Protein AF-A0A7J2NHB6-F1 (afdb_monomer_lite)

Structure (mmCIF, N/CA/C/O backbone):
data_AF-A0A7J2NHB6-F1
#
_entry.id   AF-A0A7J2NHB6-F1
#
loop_
_atom_site.group_PDB
_atom_site.id
_atom_site.type_symbol
_atom_site.label_atom_id
_atom_site.label_alt_id
_atom_site.label_comp_id
_atom_site.label_asym_id
_atom_site.label_entity_id
_atom_site.label_seq_id
_atom_site.pdbx_PDB_ins_code
_atom_site.Cartn_x
_atom_site.Cartn_y
_atom_site.Cartn_z
_atom_site.occupancy
_atom_site.B_iso_or_equiv
_atom_site.auth_seq_id
_atom_site.auth_comp_id
_atom_site.auth_asym_id
_atom_site.auth_atom_id
_atom_site.pdbx_PDB_model_num
ATOM 1 N N . MET A 1 1 ? -1.915 7.306 1.893 1.00 83.56 1 MET A N 1
ATOM 2 C CA . MET A 1 1 ? -1.917 6.826 3.290 1.00 83.56 1 MET A CA 1
ATOM 3 C C . MET A 1 1 ? -2.741 7.761 4.164 1.00 83.56 1 MET A C 1
ATOM 5 O O . MET A 1 1 ? -2.554 8.978 4.090 1.00 83.56 1 MET A O 1
ATOM 9 N N . LYS A 1 2 ? -3.642 7.201 4.973 1.00 82.19 2 LYS A N 1
ATOM 10 C CA . LYS A 1 2 ? -4.396 7.913 6.011 1.00 82.19 2 LYS A CA 1
ATOM 11 C C . LYS A 1 2 ? -4.097 7.275 7.367 1.00 82.19 2 LYS A C 1
ATOM 13 O O . LYS A 1 2 ? -3.758 6.099 7.404 1.00 82.19 2 LYS A O 1
ATOM 18 N N . ASN A 1 3 ? -4.184 8.053 8.440 1.00 83.31 3 ASN A N 1
ATOM 19 C CA . ASN A 1 3 ? -4.234 7.501 9.795 1.00 83.31 3 ASN A CA 1
ATOM 20 C C . ASN A 1 3 ? -5.673 7.062 10.142 1.00 83.31 3 ASN A C 1
ATOM 22 O O . ASN A 1 3 ? -6.602 7.326 9.374 1.00 83.31 3 ASN A O 1
ATOM 26 N N . ASP A 1 4 ? -5.872 6.477 11.323 1.00 79.44 4 ASP A N 1
ATOM 27 C CA . ASP A 1 4 ? -7.180 5.997 11.805 1.00 79.44 4 ASP A CA 1
ATOM 28 C C . ASP A 1 4 ? -8.252 7.095 11.902 1.00 79.44 4 ASP A C 1
ATOM 30 O O . ASP A 1 4 ? -9.444 6.822 11.837 1.00 79.44 4 ASP A O 1
ATOM 34 N N . SER A 1 5 ? -7.847 8.366 11.999 1.00 77.38 5 SER A N 1
ATOM 35 C CA . SER A 1 5 ? -8.767 9.510 11.992 1.00 77.38 5 SER A CA 1
ATOM 36 C C . SER A 1 5 ? -9.169 9.960 10.579 1.00 77.38 5 SER A C 1
ATOM 38 O O . SER A 1 5 ? -9.709 11.054 10.418 1.00 77.38 5 SER A O 1
ATOM 40 N N . GLY A 1 6 ? -8.808 9.208 9.535 1.00 73.19 6 GLY A N 1
ATOM 41 C CA . GLY A 1 6 ? -9.081 9.552 8.136 1.00 73.19 6 GLY A CA 1
ATOM 42 C C . GLY A 1 6 ? -8.262 10.717 7.576 1.00 73.19 6 GLY A C 1
ATOM 43 O O . GLY A 1 6 ? -8.505 11.153 6.444 1.00 73.19 6 GLY A O 1
ATOM 44 N N . LYS A 1 7 ? -7.266 11.221 8.314 1.00 76.56 7 LYS A N 1
ATOM 45 C CA . LYS A 1 7 ? -6.414 12.325 7.860 1.00 76.56 7 LYS A CA 1
ATOM 46 C C . LYS A 1 7 ? -5.347 11.789 6.913 1.00 76.56 7 LYS A C 1
ATOM 48 O O . LYS A 1 7 ? -4.615 10.865 7.254 1.00 76.56 7 LYS A O 1
ATOM 53 N N . VAL A 1 8 ? -5.221 12.398 5.732 1.00 82.31 8 VAL A N 1
ATOM 54 C CA . VAL A 1 8 ? -4.138 12.080 4.788 1.00 82.31 8 VAL A CA 1
ATOM 55 C C . VAL A 1 8 ? -2.800 12.461 5.415 1.00 82.31 8 VAL A C 1
ATOM 57 O O . VAL A 1 8 ? -2.585 13.620 5.768 1.00 82.31 8 VAL A O 1
ATOM 60 N N . ILE A 1 9 ? -1.907 11.481 5.540 1.00 86.88 9 ILE A N 1
ATOM 61 C CA . ILE A 1 9 ? -0.571 11.664 6.125 1.00 86.88 9 ILE A CA 1
ATOM 62 C C . ILE A 1 9 ? 0.549 11.542 5.092 1.00 86.88 9 ILE A C 1
ATOM 64 O O . ILE A 1 9 ? 1.609 12.125 5.282 1.00 86.88 9 ILE A O 1
ATOM 68 N N . SER A 1 10 ? 0.320 10.836 3.982 1.00 82.81 10 SER A N 1
ATOM 69 C CA . SER A 1 10 ? 1.285 10.769 2.881 1.00 82.81 10 SER A CA 1
ATOM 70 C C . SER A 1 10 ? 0.631 10.368 1.559 1.00 82.81 10 SER A C 1
ATOM 72 O O . SER A 1 10 ? -0.341 9.601 1.535 1.00 82.81 10 SER A O 1
ATOM 74 N N . ASN A 1 11 ? 1.193 10.877 0.465 1.00 82.00 11 ASN A N 1
ATOM 75 C CA . ASN A 1 11 ? 0.946 10.448 -0.907 1.00 82.00 11 ASN A CA 1
ATOM 76 C C . ASN A 1 11 ? 2.306 10.384 -1.617 1.00 82.00 11 ASN A C 1
ATOM 78 O O . ASN A 1 11 ? 2.995 11.399 -1.718 1.00 82.00 11 ASN A O 1
ATOM 82 N N . SER A 1 12 ? 2.693 9.194 -2.061 1.00 81.62 12 SER A N 1
ATOM 83 C CA . SER A 1 12 ? 3.967 8.929 -2.723 1.00 81.62 12 SER A CA 1
ATOM 84 C C . SER A 1 12 ? 3.751 8.046 -3.950 1.00 81.62 12 SER A C 1
ATOM 86 O O . SER A 1 12 ? 2.737 7.360 -4.080 1.00 81.62 12 SER A O 1
ATOM 88 N N . ARG A 1 13 ? 4.719 8.082 -4.869 1.00 82.81 13 ARG A N 1
ATOM 89 C CA . ARG A 1 13 ? 4.788 7.199 -6.036 1.00 82.81 13 ARG A CA 1
ATOM 90 C C . ARG A 1 13 ? 6.084 6.406 -5.964 1.00 82.81 13 ARG A C 1
ATOM 92 O O . ARG A 1 13 ? 7.124 6.971 -5.636 1.00 82.81 13 ARG A O 1
ATOM 99 N N . PHE A 1 14 ? 6.019 5.130 -6.314 1.00 82.69 14 PHE A N 1
ATOM 100 C CA . PHE A 1 14 ? 7.176 4.250 -6.418 1.00 82.69 14 PHE A CA 1
ATOM 101 C C . PHE A 1 14 ? 7.061 3.385 -7.685 1.00 82.69 14 PHE A C 1
ATOM 103 O O . PHE A 1 14 ? 5.957 3.228 -8.214 1.00 82.69 14 PHE A O 1
ATOM 110 N N . PRO A 1 15 ? 8.180 2.867 -8.225 1.00 85.38 15 PRO A N 1
ATOM 111 C CA . PRO A 1 15 ? 8.152 1.986 -9.389 1.00 85.38 15 PRO A CA 1
ATOM 112 C C . PRO A 1 15 ? 7.320 0.724 -9.140 1.00 85.38 15 PRO A C 1
ATOM 114 O O . PRO A 1 15 ? 7.400 0.131 -8.070 1.00 85.38 15 PRO A O 1
ATOM 117 N N . SER A 1 16 ? 6.590 0.250 -10.149 1.00 81.06 16 SER A N 1
ATOM 118 C CA . SER A 1 16 ? 5.822 -1.005 -10.084 1.00 81.06 16 SER A CA 1
ATOM 119 C C . SER A 1 16 ? 6.721 -2.245 -10.226 1.00 81.06 16 SER A C 1
ATOM 121 O O . SER A 1 16 ? 6.528 -3.065 -11.120 1.00 81.06 16 SER A O 1
ATOM 123 N N . THR A 1 17 ? 7.749 -2.365 -9.383 1.00 87.88 17 THR A N 1
ATOM 124 C CA . THR A 1 17 ? 8.667 -3.514 -9.334 1.00 87.88 17 THR A CA 1
ATOM 125 C C . THR A 1 17 ? 8.545 -4.244 -7.998 1.00 87.88 17 THR A C 1
ATOM 127 O O . THR A 1 17 ? 8.145 -3.655 -6.994 1.00 87.88 17 THR A O 1
ATOM 130 N N . ARG A 1 18 ? 8.921 -5.531 -7.964 1.00 85.69 18 ARG A N 1
ATOM 131 C CA . ARG A 1 18 ? 8.877 -6.347 -6.735 1.00 85.69 18 ARG A CA 1
ATOM 132 C C . ARG A 1 18 ? 9.726 -5.754 -5.614 1.00 85.69 18 ARG A C 1
ATOM 134 O O . ARG A 1 18 ? 9.282 -5.701 -4.479 1.00 85.69 18 ARG A O 1
ATOM 141 N N . ASP A 1 19 ? 10.924 -5.288 -5.953 1.00 90.75 19 ASP A N 1
ATOM 142 C CA . ASP A 1 19 ? 11.869 -4.712 -4.995 1.00 90.75 19 ASP A CA 1
ATOM 143 C C . ASP A 1 19 ? 11.324 -3.426 -4.365 1.00 90.75 19 ASP A C 1
ATOM 145 O O . ASP A 1 19 ? 11.342 -3.268 -3.147 1.00 90.75 19 ASP A O 1
ATOM 149 N N . ALA A 1 20 ? 10.757 -2.539 -5.189 1.00 90.88 20 ALA A N 1
ATOM 150 C CA . ALA A 1 20 ? 10.160 -1.299 -4.710 1.00 90.88 20 ALA A CA 1
ATOM 151 C C . ALA A 1 20 ? 8.908 -1.559 -3.859 1.00 90.88 20 ALA A C 1
ATOM 153 O O . ALA A 1 20 ? 8.731 -0.904 -2.833 1.00 90.88 20 ALA A O 1
ATOM 154 N N . LEU A 1 21 ? 8.073 -2.533 -4.245 1.00 90.56 21 LEU A N 1
ATOM 155 C CA . LEU A 1 21 ? 6.921 -2.951 -3.448 1.00 90.56 21 LEU A CA 1
ATOM 156 C C . LEU A 1 21 ? 7.361 -3.522 -2.095 1.00 90.56 21 LEU A C 1
ATOM 158 O O . LEU A 1 21 ? 6.866 -3.080 -1.067 1.00 90.56 21 LEU A O 1
ATOM 162 N N . ASN A 1 22 ? 8.314 -4.454 -2.079 1.00 90.81 22 ASN A N 1
ATOM 163 C CA . ASN A 1 22 ? 8.818 -5.052 -0.841 1.00 90.81 22 ASN A CA 1
ATOM 164 C C . ASN A 1 22 ? 9.449 -4.000 0.077 1.00 90.81 22 ASN A C 1
ATOM 166 O O . ASN A 1 22 ? 9.189 -3.998 1.279 1.00 90.81 22 ASN A O 1
ATOM 170 N N . GLY A 1 23 ? 10.244 -3.086 -0.491 1.00 92.44 23 GLY A N 1
ATOM 171 C CA . GLY A 1 23 ? 10.827 -1.966 0.241 1.00 92.44 23 GLY A CA 1
ATOM 172 C C . GLY A 1 23 ? 9.751 -1.098 0.890 1.00 92.44 23 GLY A C 1
ATOM 173 O O . GLY A 1 23 ? 9.805 -0.876 2.095 1.00 92.44 23 GLY A O 1
ATOM 174 N N . PHE A 1 24 ? 8.730 -0.704 0.127 1.00 91.31 24 PHE A N 1
ATOM 175 C CA . PHE A 1 24 ? 7.601 0.072 0.641 1.00 91.31 24 PHE A CA 1
ATOM 176 C C . PHE A 1 24 ? 6.831 -0.672 1.742 1.00 91.31 24 PHE A C 1
ATOM 178 O O . PHE A 1 24 ? 6.568 -0.116 2.803 1.00 91.31 24 PHE A O 1
ATOM 185 N N . LEU A 1 25 ? 6.499 -1.947 1.530 1.00 91.50 25 LEU A N 1
ATOM 186 C CA . LEU A 1 25 ? 5.750 -2.746 2.503 1.00 91.50 25 LEU A CA 1
ATOM 187 C C . LEU A 1 25 ? 6.537 -2.982 3.799 1.00 91.50 25 LEU A C 1
ATOM 189 O O . LEU A 1 25 ? 5.938 -3.059 4.869 1.00 91.50 25 LEU A O 1
ATOM 193 N N . SER A 1 26 ? 7.870 -3.039 3.725 1.00 91.38 26 SER A N 1
ATOM 194 C CA . SER A 1 26 ? 8.734 -3.208 4.900 1.00 91.38 26 SER A CA 1
ATOM 195 C C . SER A 1 26 ? 8.723 -2.016 5.866 1.00 91.38 26 SER A C 1
ATOM 197 O O . SER A 1 26 ? 9.135 -2.157 7.018 1.00 91.38 26 SER A O 1
ATOM 199 N N . GLU A 1 27 ? 8.227 -0.852 5.431 1.00 91.31 27 GLU A N 1
ATOM 200 C CA . GLU A 1 27 ? 8.084 0.335 6.283 1.00 91.31 27 GLU A CA 1
ATOM 201 C C . GLU A 1 27 ? 6.916 0.206 7.279 1.00 91.31 27 GLU A C 1
ATOM 203 O O . GLU A 1 27 ? 6.807 0.999 8.220 1.00 91.31 27 GLU A O 1
ATOM 208 N N . PHE A 1 28 ? 6.053 -0.799 7.105 1.00 89.44 28 PHE A N 1
ATOM 209 C CA . PHE A 1 28 ? 4.846 -0.998 7.898 1.00 89.44 28 PHE A CA 1
ATOM 210 C C . PHE A 1 28 ? 4.957 -2.233 8.794 1.00 89.44 28 PHE A C 1
ATOM 212 O O . PHE A 1 28 ? 5.525 -3.256 8.423 1.00 89.44 28 PHE A O 1
ATOM 219 N N . LYS A 1 29 ? 4.387 -2.136 9.999 1.00 85.81 29 LYS A N 1
ATOM 220 C CA . LYS A 1 29 ? 4.213 -3.280 10.913 1.00 85.81 29 LYS A CA 1
ATOM 221 C C . LYS A 1 29 ? 2.774 -3.769 10.967 1.00 85.81 29 LYS A C 1
ATOM 223 O O . LYS A 1 29 ? 2.547 -4.965 11.044 1.00 85.81 29 LYS A O 1
ATOM 228 N N . ASP A 1 30 ? 1.834 -2.832 10.947 1.00 87.25 30 ASP A N 1
ATOM 229 C CA . ASP A 1 30 ? 0.401 -3.085 10.945 1.00 87.25 30 ASP A CA 1
ATOM 230 C C . ASP A 1 30 ? -0.246 -2.029 10.044 1.00 87.25 30 ASP A C 1
ATOM 232 O O . ASP A 1 30 ? -0.096 -0.825 10.281 1.00 87.25 30 ASP A O 1
ATOM 236 N N . ALA A 1 31 ? -0.832 -2.477 8.937 1.00 88.50 31 ALA A N 1
ATOM 237 C CA . ALA A 1 31 ? -1.429 -1.624 7.921 1.00 88.50 31 ALA A CA 1
ATOM 238 C C . ALA A 1 31 ? -2.452 -2.412 7.100 1.00 88.50 31 ALA A C 1
ATOM 240 O O . ALA A 1 31 ? -2.260 -3.593 6.807 1.00 88.50 31 ALA A O 1
ATOM 241 N N . LYS A 1 32 ? -3.508 -1.715 6.675 1.00 88.31 32 LYS A N 1
ATOM 242 C CA . LYS A 1 32 ? -4.480 -2.210 5.701 1.00 88.31 32 LYS A CA 1
ATOM 243 C C . LYS A 1 32 ? -4.302 -1.477 4.379 1.00 88.31 32 LYS A C 1
ATOM 245 O O . LYS A 1 32 ? -4.182 -0.247 4.353 1.00 88.31 32 LYS A O 1
ATOM 250 N N . PHE A 1 33 ? -4.317 -2.222 3.283 1.00 88.75 33 PHE A N 1
ATOM 251 C CA . PHE A 1 33 ? -4.113 -1.689 1.941 1.00 88.75 33 PHE A CA 1
ATOM 252 C C . PHE A 1 33 ? -5.397 -1.753 1.120 1.00 88.75 33 PHE A C 1
ATOM 254 O O . PHE A 1 33 ? -6.212 -2.659 1.260 1.00 88.75 33 PHE A O 1
ATOM 261 N N . VAL A 1 34 ? -5.562 -0.788 0.218 1.00 87.19 34 VAL A N 1
ATOM 262 C CA . VAL A 1 34 ? -6.601 -0.828 -0.813 1.00 87.19 34 VAL A CA 1
ATOM 263 C C . VAL A 1 34 ? -5.939 -0.626 -2.160 1.00 87.19 34 VAL A C 1
ATOM 265 O O . VAL A 1 34 ? -5.181 0.332 -2.327 1.00 87.19 34 VAL A O 1
ATOM 268 N N . LEU A 1 35 ? -6.246 -1.502 -3.112 1.00 86.12 35 LEU A N 1
ATOM 269 C CA . LEU A 1 35 ? -5.841 -1.359 -4.505 1.00 86.12 35 LEU A CA 1
ATOM 270 C C . LEU A 1 35 ? -7.047 -1.104 -5.392 1.00 86.12 35 LEU A C 1
ATOM 272 O O . LEU A 1 35 ? -8.053 -1.798 -5.291 1.00 86.12 35 LEU A O 1
ATOM 276 N N . GLU A 1 36 ? -6.924 -0.159 -6.317 1.00 82.25 36 GLU A N 1
ATOM 277 C CA . GLU A 1 36 ? -7.836 -0.114 -7.454 1.00 82.25 36 GLU A CA 1
ATOM 278 C C . GLU A 1 36 ? -7.533 -1.310 -8.371 1.00 82.25 36 GLU A C 1
ATOM 280 O O . GLU A 1 36 ? -6.370 -1.575 -8.684 1.00 82.25 36 GLU A O 1
ATOM 285 N N . SER A 1 37 ? -8.560 -2.041 -8.814 1.00 79.81 37 SER A N 1
ATOM 286 C CA . SER A 1 37 ? -8.392 -3.183 -9.723 1.00 79.81 37 SER A CA 1
ATOM 287 C C . SER A 1 37 ? -8.171 -2.726 -11.179 1.00 79.81 37 SER A C 1
ATOM 289 O O . SER A 1 37 ? -8.918 -3.094 -12.091 1.00 79.81 37 SER A O 1
ATOM 291 N N . THR A 1 38 ? -7.173 -1.865 -11.396 1.00 74.88 38 THR A N 1
ATOM 292 C CA . THR A 1 38 ? -6.748 -1.345 -12.703 1.00 74.88 38 THR A CA 1
ATOM 293 C C . THR A 1 38 ? -5.272 -1.672 -12.946 1.00 74.88 38 THR A C 1
ATOM 295 O O . THR A 1 38 ? -4.441 -1.638 -12.043 1.00 74.88 38 THR A O 1
ATOM 298 N N . GLY A 1 39 ? -4.916 -2.027 -14.185 1.00 76.62 39 GLY A N 1
ATOM 299 C CA . GLY A 1 39 ? -3.530 -2.355 -14.537 1.00 76.62 39 GLY A CA 1
ATOM 300 C C . GLY A 1 39 ? -3.036 -3.673 -13.922 1.00 76.62 39 GLY A C 1
ATOM 301 O O . GLY A 1 39 ? -3.715 -4.690 -14.016 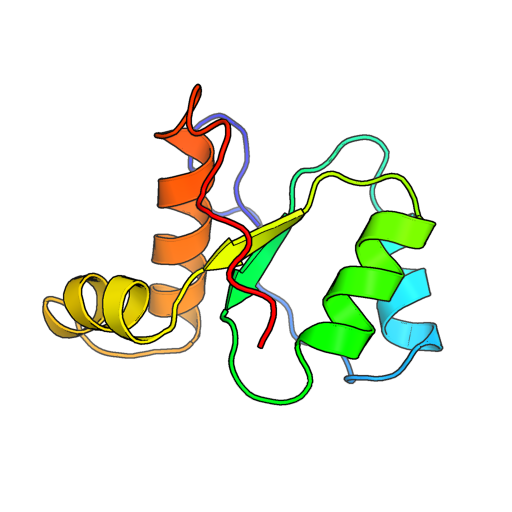1.00 76.62 39 GLY A O 1
ATOM 302 N N . ILE A 1 40 ? -1.838 -3.656 -13.327 1.00 77.62 40 ILE A N 1
ATOM 303 C CA . ILE A 1 40 ? -1.105 -4.840 -12.826 1.00 77.62 40 ILE A CA 1
ATOM 304 C C . ILE A 1 40 ? -1.465 -5.130 -11.354 1.00 77.62 40 ILE A C 1
ATOM 306 O O . ILE A 1 40 ? -0.592 -5.309 -10.505 1.00 77.62 40 ILE A O 1
ATOM 310 N N . TRP A 1 41 ? -2.756 -5.102 -11.022 1.00 85.12 41 TRP A N 1
ATOM 311 C CA . TRP A 1 41 ? -3.207 -5.189 -9.631 1.00 85.12 41 TRP A CA 1
ATOM 312 C C . TRP A 1 41 ? -2.915 -6.556 -8.995 1.00 85.12 41 TRP A C 1
ATOM 314 O O . TRP A 1 41 ? -2.571 -6.590 -7.819 1.00 85.12 41 TRP A O 1
ATOM 324 N N . GLU A 1 42 ? -2.987 -7.653 -9.761 1.00 85.38 42 GLU A N 1
ATOM 325 C CA . GLU A 1 42 ? -2.794 -9.031 -9.268 1.00 85.38 42 GLU A CA 1
ATOM 326 C C . GLU A 1 42 ? -1.427 -9.200 -8.602 1.00 85.38 42 GLU A C 1
ATOM 328 O O . GLU A 1 42 ? -1.333 -9.566 -7.436 1.00 85.38 42 GLU A O 1
ATOM 333 N N . PHE A 1 43 ? -0.366 -8.798 -9.305 1.00 86.94 43 PHE A N 1
ATOM 334 C CA . PHE A 1 43 ? 1.007 -8.881 -8.809 1.00 86.94 43 PHE A CA 1
ATOM 335 C C . PHE A 1 43 ? 1.221 -8.090 -7.509 1.00 86.94 43 PHE A C 1
ATOM 337 O O . PHE A 1 43 ? 1.961 -8.520 -6.621 1.00 86.94 43 PHE A O 1
ATOM 344 N N . ILE A 1 44 ? 0.598 -6.913 -7.401 1.00 89.12 44 ILE A N 1
ATOM 345 C CA . ILE A 1 44 ? 0.715 -6.073 -6.207 1.00 89.12 44 ILE A CA 1
ATOM 346 C C . ILE A 1 44 ? -0.093 -6.679 -5.057 1.00 89.12 44 ILE A C 1
ATOM 348 O O . ILE A 1 44 ? 0.406 -6.736 -3.936 1.00 89.12 44 ILE A O 1
ATOM 352 N N . TYR A 1 45 ? -1.304 -7.160 -5.337 1.00 89.56 45 TYR A N 1
ATOM 353 C CA . TYR A 1 45 ? -2.177 -7.815 -4.368 1.00 89.56 45 TYR A CA 1
ATOM 354 C C . TYR A 1 45 ? -1.493 -9.038 -3.744 1.00 89.56 45 TYR A C 1
ATOM 356 O O . TYR A 1 45 ? -1.343 -9.098 -2.524 1.00 89.56 45 TYR A O 1
ATOM 364 N N . GLU A 1 46 ? -0.964 -9.942 -4.573 1.00 89.69 46 GLU A N 1
ATOM 365 C CA . GLU A 1 46 ? -0.227 -11.121 -4.107 1.00 89.69 46 GLU A CA 1
ATOM 366 C C . GLU A 1 46 ? 1.012 -10.741 -3.284 1.00 89.69 46 GLU A C 1
ATOM 368 O O . GLU A 1 46 ? 1.326 -11.396 -2.292 1.00 89.69 46 GLU A O 1
ATOM 373 N N . GLY A 1 47 ? 1.728 -9.682 -3.675 1.00 90.69 47 GLY A N 1
ATOM 374 C CA . GLY A 1 47 ? 2.882 -9.189 -2.921 1.00 90.69 47 GLY A CA 1
ATOM 375 C C . GLY A 1 47 ? 2.512 -8.690 -1.521 1.00 90.69 47 GLY A C 1
ATOM 376 O O . GLY A 1 47 ? 3.250 -8.938 -0.568 1.00 90.69 47 GLY A O 1
ATOM 377 N N . ILE A 1 48 ? 1.360 -8.029 -1.388 1.00 91.56 48 ILE A N 1
ATOM 378 C CA . ILE A 1 48 ? 0.854 -7.531 -0.104 1.00 91.56 48 ILE A CA 1
ATOM 379 C C . ILE A 1 48 ? 0.385 -8.691 0.786 1.00 91.56 48 ILE A C 1
ATOM 381 O O . ILE A 1 48 ? 0.767 -8.746 1.957 1.00 91.56 48 ILE A O 1
ATOM 385 N N . GLU A 1 49 ? -0.359 -9.655 0.235 1.00 91.31 49 GLU A N 1
ATOM 386 C CA . GLU A 1 49 ? -0.790 -10.847 0.982 1.00 91.31 49 GLU A CA 1
ATOM 387 C C . GLU A 1 49 ? 0.395 -11.716 1.425 1.00 91.31 49 GLU A C 1
ATOM 389 O O . GLU A 1 49 ? 0.422 -12.188 2.561 1.00 91.31 49 GLU A O 1
ATOM 394 N N . GLN A 1 50 ? 1.416 -11.894 0.575 1.00 90.38 50 GLN A N 1
ATOM 395 C CA . GLN A 1 50 ? 2.633 -12.649 0.919 1.00 90.38 50 GLN A CA 1
ATOM 396 C C . GLN A 1 50 ? 3.407 -12.029 2.092 1.00 90.38 50 GLN A C 1
ATOM 398 O O . GLN A 1 50 ? 4.087 -12.746 2.826 1.00 90.38 50 GLN A O 1
ATOM 403 N N . MET A 1 51 ? 3.299 -10.713 2.277 1.00 89.56 51 MET A N 1
ATOM 404 C CA . MET A 1 51 ? 3.863 -9.980 3.414 1.00 89.56 51 MET A CA 1
ATOM 405 C C . MET A 1 51 ? 2.993 -10.072 4.683 1.00 89.56 51 MET A C 1
ATOM 407 O O . MET A 1 51 ? 3.414 -9.603 5.739 1.00 89.56 51 MET A O 1
ATOM 411 N N . GLY A 1 52 ? 1.808 -10.687 4.599 1.00 90.56 52 GLY A N 1
ATOM 412 C CA . GLY A 1 52 ? 0.890 -10.889 5.723 1.00 90.56 52 GLY A CA 1
ATOM 413 C C . GLY A 1 52 ? -0.024 -9.701 6.023 1.00 90.56 52 GLY A C 1
ATOM 414 O O . GLY A 1 52 ? -0.616 -9.658 7.100 1.00 90.56 52 GLY A O 1
ATOM 415 N N . PHE A 1 53 ? -0.141 -8.738 5.107 1.00 92.50 53 PHE A N 1
ATOM 416 C CA . PHE A 1 53 ? -1.021 -7.586 5.285 1.00 92.50 53 PHE A CA 1
ATOM 417 C C . PHE A 1 53 ? -2.433 -7.850 4.760 1.00 92.50 53 PHE A C 1
ATOM 419 O O . PHE A 1 53 ? -2.634 -8.583 3.793 1.00 92.50 53 PHE A O 1
ATOM 426 N N . GLU A 1 54 ? -3.413 -7.178 5.362 1.00 88.69 54 GLU A N 1
ATOM 427 C CA . GLU A 1 54 ? -4.777 -7.133 4.843 1.00 88.69 54 GLU A CA 1
ATOM 428 C C . GLU A 1 54 ? -4.836 -6.203 3.625 1.00 88.69 54 GLU A C 1
ATOM 430 O O . GLU A 1 54 ? -4.386 -5.052 3.677 1.00 88.69 54 GLU A O 1
ATOM 435 N N . VAL A 1 55 ? -5.411 -6.688 2.526 1.00 90.88 55 VAL A N 1
ATOM 436 C CA . VAL A 1 55 ? -5.571 -5.921 1.291 1.00 90.88 55 VAL A CA 1
ATOM 437 C C . VAL A 1 55 ? -6.963 -6.108 0.705 1.00 90.88 55 VAL A C 1
ATOM 439 O O . VAL A 1 55 ? -7.489 -7.213 0.640 1.00 90.88 55 VAL A O 1
ATOM 442 N N . VAL A 1 56 ? -7.565 -5.005 0.262 1.00 88.25 56 VAL A N 1
ATOM 443 C CA . VAL A 1 56 ? -8.887 -4.982 -0.371 1.00 88.25 56 VAL A CA 1
ATOM 444 C C . VAL A 1 56 ? -8.765 -4.473 -1.803 1.00 88.25 56 VAL A C 1
ATOM 446 O O . VAL A 1 56 ? -8.141 -3.443 -2.062 1.00 88.25 56 VAL A O 1
ATOM 449 N N . LEU A 1 57 ? -9.406 -5.164 -2.744 1.00 84.38 57 LEU A N 1
ATOM 450 C CA . LEU A 1 57 ? -9.534 -4.707 -4.127 1.00 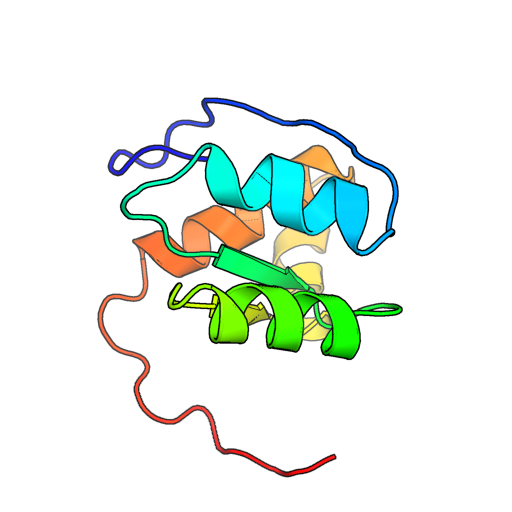84.38 57 LEU A CA 1
ATOM 451 C C . LEU A 1 57 ? -10.802 -3.879 -4.312 1.00 84.38 57 LEU A C 1
ATOM 453 O O . LEU A 1 57 ? -11.925 -4.357 -4.149 1.00 84.38 57 LEU A O 1
ATOM 457 N N . ALA A 1 58 ? -10.618 -2.624 -4.693 1.00 80.06 58 ALA A N 1
ATOM 458 C CA . ALA A 1 58 ? -11.687 -1.713 -5.037 1.00 80.06 58 ALA A CA 1
ATOM 459 C C . ALA A 1 58 ? -11.969 -1.769 -6.543 1.00 80.06 58 ALA A C 1
ATOM 461 O O . ALA A 1 58 ? -11.095 -1.537 -7.379 1.00 80.06 58 ALA A O 1
ATOM 462 N N . HIS A 1 59 ? -13.227 -2.045 -6.891 1.00 74.69 59 HIS A N 1
ATOM 463 C CA . HIS A 1 59 ? -13.659 -2.096 -8.281 1.00 74.69 59 HIS A CA 1
ATOM 464 C C . HIS A 1 59 ? -13.681 -0.678 -8.895 1.00 74.69 59 HIS A C 1
ATOM 466 O O . HIS A 1 59 ? -14.410 0.181 -8.385 1.00 74.69 59 HIS A O 1
ATOM 472 N N . PRO A 1 60 ? -13.006 -0.421 -10.032 1.00 63.09 60 PRO A N 1
ATOM 473 C CA . PRO A 1 60 ? -12.827 0.912 -10.610 1.00 63.09 60 PRO A CA 1
ATOM 474 C C . PRO A 1 60 ? -14.142 1.627 -10.903 1.00 63.09 60 PRO A C 1
ATOM 476 O O . PRO A 1 60 ? -14.242 2.829 -10.716 1.00 63.09 60 PRO A O 1
ATOM 479 N N . LEU A 1 61 ? -15.200 0.913 -11.306 1.00 57.72 61 LEU A N 1
ATOM 480 C CA . LEU A 1 61 ? -16.526 1.526 -11.496 1.00 57.72 61 LEU A CA 1
ATOM 481 C C . LEU A 1 61 ? -17.140 2.085 -10.198 1.00 57.72 61 LEU A C 1
ATOM 483 O O . LEU A 1 61 ? -17.811 3.111 -10.248 1.00 57.72 61 LEU A O 1
ATOM 487 N N . LYS A 1 62 ? -16.902 1.448 -9.042 1.00 58.44 62 LYS A N 1
ATOM 488 C CA . LYS A 1 62 ? -17.390 1.943 -7.742 1.00 58.44 62 LYS A CA 1
ATOM 489 C C . LYS A 1 62 ? -16.569 3.143 -7.270 1.00 58.44 62 LYS A C 1
ATOM 491 O O . LYS A 1 62 ? -17.139 4.108 -6.777 1.00 58.44 62 LYS A O 1
ATOM 496 N N . VAL A 1 63 ? -15.254 3.104 -7.487 1.00 56.06 63 VAL A N 1
ATOM 497 C CA . VAL A 1 63 ? -14.331 4.203 -7.155 1.00 56.06 63 VAL A CA 1
ATOM 498 C C . VAL A 1 63 ? -14.606 5.417 -8.042 1.00 56.06 63 VAL A C 1
ATOM 500 O O . VAL A 1 63 ? -14.783 6.527 -7.543 1.00 56.06 63 VAL A O 1
ATOM 503 N N . ARG A 1 64 ? -14.761 5.203 -9.354 1.00 52.56 64 ARG A N 1
ATOM 504 C CA . ARG A 1 64 ? -15.081 6.251 -10.329 1.00 52.56 64 ARG A CA 1
ATOM 505 C C . ARG A 1 64 ? -16.440 6.889 -10.099 1.00 52.56 64 ARG A C 1
ATOM 507 O O . ARG A 1 64 ? -16.509 8.099 -10.209 1.00 52.56 64 ARG A O 1
ATOM 514 N N . ALA A 1 65 ? -17.480 6.146 -9.719 1.00 52.97 65 ALA A N 1
ATOM 515 C CA . ALA A 1 65 ? -18.783 6.746 -9.408 1.00 52.97 65 ALA A CA 1
ATOM 516 C C . ALA A 1 65 ? -18.705 7.781 -8.265 1.00 52.97 65 ALA A C 1
ATOM 518 O O . ALA A 1 65 ? -19.467 8.745 -8.236 1.00 52.97 65 ALA A O 1
ATOM 519 N N . ILE A 1 66 ? -17.758 7.602 -7.341 1.00 50.94 66 ILE A N 1
ATOM 520 C CA . ILE A 1 66 ? -17.551 8.475 -6.180 1.00 50.94 66 ILE A CA 1
ATOM 521 C C . ILE A 1 66 ? -16.559 9.593 -6.518 1.00 50.94 66 ILE A C 1
ATOM 523 O O . ILE A 1 66 ? -16.761 10.747 -6.132 1.00 50.94 66 ILE A O 1
ATOM 527 N N . ALA A 1 67 ? -15.532 9.280 -7.310 1.00 50.75 67 ALA A N 1
ATOM 528 C CA . ALA A 1 67 ? -14.560 10.247 -7.798 1.00 50.75 67 ALA A CA 1
ATOM 529 C C . ALA A 1 67 ? -15.134 11.187 -8.871 1.00 50.75 67 ALA A C 1
ATOM 531 O O . ALA A 1 67 ? -14.756 12.345 -8.874 1.00 50.75 67 ALA A O 1
ATOM 532 N N . GLU A 1 68 ? -16.048 10.752 -9.746 1.00 49.03 68 GLU A N 1
ATOM 533 C CA . GLU A 1 68 ? -16.666 11.558 -10.821 1.00 49.03 68 GLU A CA 1
ATOM 534 C C . GLU A 1 68 ? -17.643 12.621 -10.284 1.00 49.03 68 GLU A C 1
ATOM 536 O O . GLU A 1 68 ? -17.919 13.603 -10.971 1.00 49.03 68 GLU A O 1
ATOM 541 N N . ALA A 1 69 ? -18.087 12.501 -9.027 1.00 52.84 69 ALA A N 1
ATOM 542 C CA . ALA A 1 69 ? -18.751 13.586 -8.300 1.00 52.84 69 ALA A CA 1
ATOM 543 C C . ALA A 1 69 ? -17.772 14.701 -7.852 1.00 52.84 69 ALA A C 1
ATOM 545 O O . ALA A 1 69 ? -18.203 15.747 -7.360 1.00 52.84 69 ALA A O 1
ATOM 546 N N . ARG A 1 70 ? -16.453 14.496 -8.001 1.00 48.12 70 ARG A N 1
ATOM 547 C CA . ARG A 1 70 ? -15.370 15.426 -7.638 1.00 48.12 70 ARG A CA 1
ATOM 548 C C . ARG A 1 70 ? -14.362 15.579 -8.797 1.00 48.12 70 ARG A C 1
ATOM 550 O O . ARG A 1 70 ? -14.345 14.826 -9.761 1.00 48.12 70 ARG A O 1
ATOM 557 N N . VAL A 1 71 ? -13.520 16.613 -8.769 1.00 49.44 71 VAL A N 1
ATOM 558 C CA . VAL A 1 71 ? -12.525 16.846 -9.837 1.00 49.44 71 VAL A CA 1
ATOM 559 C C . VAL A 1 71 ? -11.450 15.748 -9.806 1.00 49.44 71 VAL A C 1
ATOM 561 O O . VAL A 1 71 ? -10.779 15.558 -8.791 1.00 49.44 71 VAL A O 1
ATOM 564 N N . LYS A 1 72 ? -11.281 15.031 -10.924 1.00 47.06 72 LYS A N 1
ATOM 565 C CA . LYS A 1 72 ? -10.442 13.827 -11.032 1.00 47.06 72 LYS A CA 1
ATOM 566 C C . LYS A 1 72 ? -8.944 14.153 -10.965 1.00 47.06 72 LYS A C 1
ATOM 568 O O . LYS A 1 72 ? -8.400 14.793 -11.859 1.00 47.06 72 LYS A O 1
ATOM 573 N N . THR A 1 73 ? -8.271 13.670 -9.921 1.00 57.47 73 THR A N 1
ATOM 574 C CA . THR A 1 73 ? -6.801 13.636 -9.801 1.00 57.47 73 THR A CA 1
ATOM 575 C C . THR A 1 73 ? -6.391 12.358 -9.065 1.00 57.47 73 THR A C 1
ATOM 577 O O . THR A 1 73 ? -7.152 11.899 -8.214 1.00 57.47 73 THR A O 1
ATOM 580 N N . ASP A 1 74 ? -5.190 11.816 -9.319 1.00 62.06 74 ASP A N 1
ATOM 581 C CA . ASP A 1 74 ? -4.661 10.627 -8.606 1.00 62.06 74 ASP A CA 1
ATOM 582 C C . ASP A 1 74 ? -4.734 10.773 -7.073 1.00 62.06 74 ASP A C 1
ATOM 584 O O . ASP A 1 74 ? -4.881 9.808 -6.328 1.00 62.06 74 ASP A O 1
ATOM 588 N N . LYS A 1 75 ? -4.649 12.015 -6.583 1.00 59.22 75 LYS A N 1
ATOM 589 C CA . LYS A 1 75 ? -4.776 12.349 -5.164 1.00 59.22 75 LYS A CA 1
ATOM 590 C C . LYS A 1 75 ? -6.195 12.123 -4.633 1.00 59.22 75 LYS A C 1
ATOM 592 O O . LYS A 1 75 ? -6.345 11.599 -3.534 1.00 59.22 75 LYS A O 1
ATOM 597 N N . VAL A 1 76 ? -7.210 12.547 -5.386 1.00 63.19 76 VAL A N 1
ATOM 598 C CA . VAL A 1 76 ? -8.628 12.405 -5.008 1.00 63.19 76 VAL A CA 1
ATOM 599 C C . VAL A 1 76 ? -9.059 10.938 -5.062 1.00 63.19 76 VAL A C 1
ATOM 601 O O . VAL A 1 76 ? -9.837 10.499 -4.215 1.00 63.19 76 VAL A O 1
ATOM 604 N N . ASP A 1 77 ? -8.503 10.171 -5.999 1.00 63.97 77 ASP A N 1
ATOM 605 C CA . ASP A 1 77 ? -8.771 8.737 -6.122 1.00 63.97 77 ASP A CA 1
ATOM 606 C C . ASP A 1 77 ? -8.238 7.959 -4.904 1.00 63.97 77 ASP A C 1
ATOM 608 O O . ASP A 1 77 ? -8.999 7.318 -4.176 1.00 63.97 77 ASP A O 1
ATOM 612 N N . ALA A 1 78 ? -6.962 8.171 -4.556 1.00 64.75 78 ALA A N 1
ATOM 613 C CA . ALA A 1 78 ? -6.350 7.578 -3.366 1.00 64.75 78 ALA A CA 1
ATOM 614 C C . ALA A 1 78 ? -7.045 7.989 -2.049 1.00 64.75 78 ALA A C 1
ATOM 616 O O . ALA A 1 78 ? -7.087 7.216 -1.089 1.00 64.75 78 ALA A O 1
ATOM 617 N N . GLU A 1 79 ? -7.589 9.210 -1.976 1.00 66.88 79 GLU A N 1
ATOM 618 C CA . GLU A 1 79 ? -8.327 9.686 -0.802 1.00 66.88 79 GLU A CA 1
ATOM 619 C C . GLU A 1 79 ? -9.671 8.967 -0.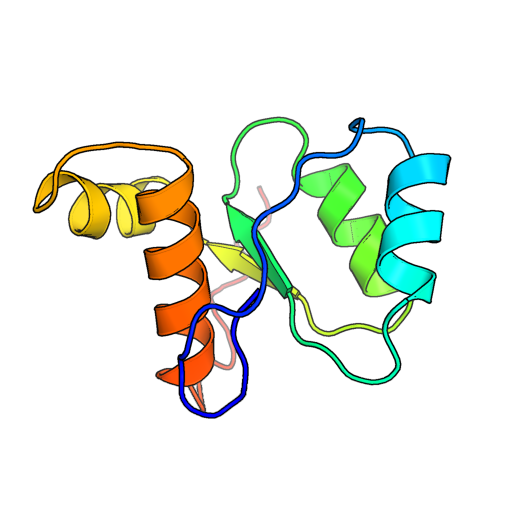632 1.00 66.88 79 GLU A C 1
ATOM 621 O O . GLU A 1 79 ? -10.034 8.624 0.500 1.00 66.88 79 GLU A O 1
ATOM 626 N N . THR A 1 80 ? -10.369 8.719 -1.742 1.00 67.25 80 THR A N 1
ATOM 627 C CA . THR A 1 80 ? -11.640 7.983 -1.790 1.00 67.25 80 THR A CA 1
ATOM 628 C C . THR A 1 80 ? -11.440 6.531 -1.364 1.00 67.25 80 THR A C 1
ATOM 630 O O . THR A 1 80 ? -12.127 6.058 -0.460 1.00 67.25 80 THR A O 1
ATOM 633 N N . LEU A 1 81 ? -10.438 5.852 -1.931 1.00 64.00 81 LEU A N 1
ATOM 634 C CA . LEU A 1 81 ? -10.099 4.466 -1.584 1.00 64.00 81 LEU A CA 1
ATOM 635 C C . LEU A 1 81 ? -9.839 4.286 -0.085 1.00 64.00 81 LEU A C 1
ATOM 637 O O . LEU A 1 81 ? -10.406 3.403 0.555 1.00 64.00 81 LEU A O 1
ATOM 641 N N . ALA A 1 82 ? -9.025 5.167 0.498 1.00 66.12 82 ALA A N 1
ATOM 642 C CA . ALA A 1 82 ? -8.680 5.085 1.912 1.00 66.12 82 ALA A CA 1
ATOM 643 C C . ALA A 1 82 ? -9.851 5.449 2.848 1.00 66.12 82 ALA A C 1
ATOM 645 O O . ALA A 1 82 ? -9.846 5.052 4.007 1.00 66.12 82 ALA A O 1
ATOM 646 N N . HIS A 1 83 ? -10.848 6.203 2.374 1.00 67.06 83 HIS A N 1
ATOM 647 C CA . HIS A 1 83 ? -12.059 6.482 3.151 1.00 67.06 83 HIS A CA 1
ATOM 648 C C . HIS A 1 83 ? -12.961 5.245 3.250 1.00 67.06 83 HIS A C 1
ATOM 650 O O . HIS A 1 83 ? -13.416 4.923 4.342 1.00 67.06 83 HIS A O 1
ATOM 656 N N . HIS A 1 84 ? -13.133 4.498 2.152 1.00 63.81 84 HIS A N 1
ATOM 657 C CA . HIS A 1 84 ? -13.931 3.266 2.148 1.00 63.81 84 HIS A CA 1
ATOM 658 C C . HIS A 1 84 ? -13.405 2.186 3.085 1.00 63.81 84 HIS A C 1
ATOM 660 O O . HIS A 1 84 ? -14.199 1.454 3.662 1.00 63.81 84 HIS A O 1
ATOM 666 N N . LEU A 1 85 ? -12.086 2.094 3.250 1.00 63.47 85 LEU A N 1
ATOM 667 C CA . LEU A 1 85 ? -11.481 1.143 4.179 1.00 63.47 85 LEU A CA 1
ATOM 668 C C . LEU A 1 85 ? -11.768 1.486 5.645 1.00 63.47 85 LEU A C 1
ATOM 670 O O . LEU A 1 85 ? -11.941 0.589 6.459 1.00 63.47 85 LEU A O 1
ATOM 674 N N . LEU A 1 86 ? -11.804 2.779 5.981 1.00 63.38 86 LEU A N 1
ATOM 675 C CA . LEU A 1 86 ? -12.049 3.249 7.348 1.00 63.38 86 LEU A CA 1
ATOM 676 C C . LEU A 1 86 ? -13.534 3.172 7.732 1.00 63.38 86 LEU A C 1
ATOM 678 O O . LEU A 1 86 ? -13.846 2.892 8.885 1.00 63.38 86 LEU A O 1
ATOM 682 N N . ASP A 1 87 ? -14.438 3.381 6.771 1.00 55.19 87 ASP A N 1
ATOM 683 C CA . ASP A 1 87 ? -15.890 3.366 6.998 1.00 55.19 87 ASP A CA 1
ATOM 684 C C . ASP A 1 87 ? -16.536 1.976 6.859 1.00 55.19 87 ASP A C 1
ATOM 686 O O . ASP A 1 87 ? -17.726 1.822 7.138 1.00 55.19 87 ASP A O 1
ATOM 690 N N . ALA A 1 88 ? -15.785 0.953 6.436 1.00 49.56 88 ALA A N 1
ATOM 691 C CA . ALA A 1 88 ? -16.274 -0.418 6.305 1.00 49.56 88 ALA A CA 1
ATOM 692 C C . ALA A 1 88 ? -15.648 -1.342 7.368 1.00 49.56 88 ALA A C 1
ATOM 694 O O . ALA A 1 88 ? -14.719 -2.086 7.056 1.00 49.56 88 ALA A O 1
ATOM 695 N N . PRO A 1 89 ? -16.153 -1.355 8.619 1.00 39.22 89 PRO A N 1
ATOM 696 C CA . PRO A 1 89 ? -15.701 -2.328 9.610 1.00 39.22 89 PRO A CA 1
ATOM 697 C C . PRO A 1 89 ? -16.181 -3.765 9.321 1.00 39.22 89 PRO A C 1
ATOM 699 O O . PRO A 1 89 ? -15.616 -4.697 9.878 1.00 39.22 89 PRO A O 1
ATOM 702 N N . GLU A 1 90 ? -17.163 -3.981 8.435 1.00 44.66 90 GLU A N 1
ATOM 703 C CA . GLU A 1 90 ? -17.694 -5.319 8.121 1.00 44.66 90 GLU A CA 1
ATOM 704 C C . GLU A 1 90 ? -18.182 -5.443 6.667 1.00 44.66 90 GLU A C 1
ATOM 706 O O . GLU A 1 90 ? -19.364 -5.283 6.366 1.00 44.66 90 GLU A O 1
ATOM 711 N N . GLN A 1 91 ? -17.285 -5.781 5.742 1.00 37.97 91 GLN A N 1
ATOM 712 C CA . GLN A 1 91 ? -17.679 -6.457 4.497 1.00 37.97 91 GLN A CA 1
ATOM 713 C C . GLN A 1 91 ? -16.830 -7.720 4.351 1.00 37.97 91 GLN A C 1
ATOM 715 O O . GLN A 1 91 ? -15.932 -7.811 3.516 1.00 37.97 91 GLN A O 1
ATOM 720 N N . GLY A 1 92 ? -17.115 -8.688 5.226 1.00 41.03 92 GLY A N 1
ATOM 721 C CA . GLY A 1 92 ? -16.855 -10.088 4.926 1.00 41.03 92 GLY A CA 1
ATOM 722 C C . GLY A 1 92 ? -17.643 -10.492 3.677 1.00 41.03 92 GLY A C 1
ATOM 723 O O . GLY A 1 92 ? -18.774 -10.055 3.483 1.00 41.03 92 GLY A O 1
ATOM 724 N N . GLU A 1 93 ? -17.007 -11.293 2.824 1.00 39.22 93 GLU A N 1
ATOM 725 C CA . GLU A 1 93 ? -17.561 -11.852 1.586 1.00 39.22 93 GLU A CA 1
ATOM 726 C C . GLU A 1 93 ? -18.067 -10.829 0.555 1.00 39.22 93 GLU A C 1
ATOM 728 O O . GLU A 1 93 ? -19.250 -10.757 0.220 1.00 39.22 93 GLU A O 1
ATOM 733 N N . VAL A 1 94 ? -17.141 -10.124 -0.102 1.00 37.31 94 VAL A N 1
ATOM 734 C CA . VAL A 1 94 ? -17.411 -9.736 -1.492 1.00 37.31 94 VAL A CA 1
ATOM 735 C C . VAL A 1 94 ? -17.150 -10.971 -2.343 1.00 37.31 94 VAL A C 1
ATOM 737 O O . VAL A 1 94 ? -16.004 -11.364 -2.534 1.00 37.31 94 VA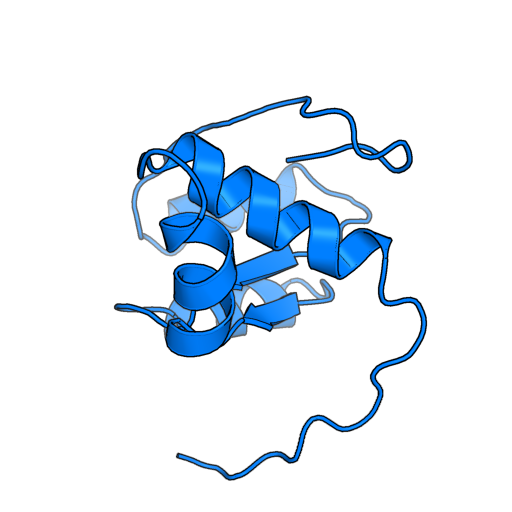L A O 1
ATOM 740 N N . SER A 1 95 ? -18.245 -11.604 -2.771 1.00 32.00 95 SER A N 1
ATOM 741 C CA . SER A 1 95 ? -18.308 -12.753 -3.677 1.00 32.00 95 SER A CA 1
ATOM 742 C C . SER A 1 95 ? -17.081 -12.841 -4.591 1.00 32.00 95 SER A C 1
ATOM 744 O O . SER A 1 95 ? -16.911 -12.036 -5.509 1.00 32.00 95 SER A O 1
ATOM 746 N N . LEU A 1 96 ? -16.226 -13.829 -4.305 1.00 36.62 96 LEU A N 1
ATOM 747 C CA . LEU A 1 96 ? -15.119 -14.261 -5.150 1.00 36.62 96 LEU A CA 1
ATOM 748 C C . LEU A 1 96 ? -15.698 -14.889 -6.422 1.00 36.62 96 LEU A C 1
ATOM 750 O O . LEU A 1 96 ? -15.642 -16.101 -6.628 1.00 36.62 96 LEU A O 1
ATOM 754 N N . SER A 1 97 ? -16.265 -14.076 -7.308 1.00 29.19 97 SER A N 1
ATOM 755 C CA . SER A 1 97 ? -16.303 -14.449 -8.712 1.00 29.19 97 SER A CA 1
ATOM 756 C C . SER A 1 97 ? -14.869 -14.347 -9.211 1.00 29.19 97 SER A C 1
ATOM 758 O O . SER A 1 97 ? -14.407 -13.272 -9.586 1.00 29.19 97 SER A O 1
ATOM 760 N N . ARG A 1 98 ? -14.172 -15.485 -9.117 1.00 31.19 98 ARG A N 1
ATOM 761 C CA . ARG A 1 98 ? -12.945 -15.796 -9.845 1.00 31.19 98 ARG A CA 1
ATOM 762 C C . ARG A 1 98 ? -13.115 -15.283 -11.274 1.00 31.19 98 ARG A C 1
ATOM 764 O O . ARG A 1 98 ? -13.941 -15.817 -12.015 1.00 31.19 98 ARG A O 1
ATOM 771 N N . ILE A 1 99 ? -12.396 -14.217 -11.591 1.00 39.31 99 ILE A N 1
ATOM 772 C CA . ILE A 1 99 ? -12.150 -13.782 -12.963 1.00 39.31 99 ILE A CA 1
ATOM 773 C C . ILE A 1 99 ? -10.866 -14.4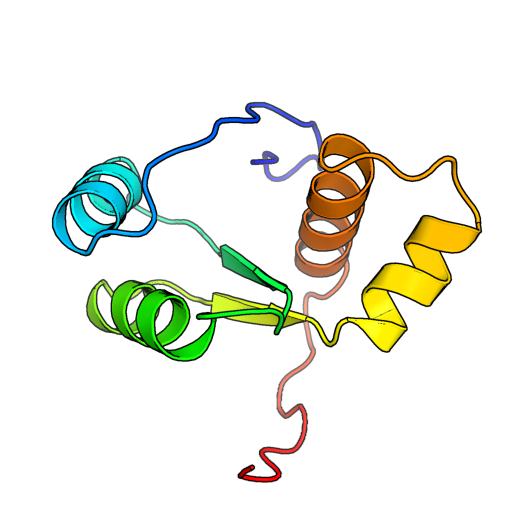66 -13.414 1.00 39.31 99 ILE A C 1
ATOM 775 O O . ILE A 1 99 ? -9.961 -14.592 -12.559 1.00 39.31 99 ILE A O 1
#

Secondary structure (DSSP, 8-state):
-B-TTS-B-------SSHHHHHHHHTT-SS-EEEEESSSSHHHHHHHHHHTT-EEEEEPHHHHHHHHTTS---HHHHHHHHHHHHHH-S-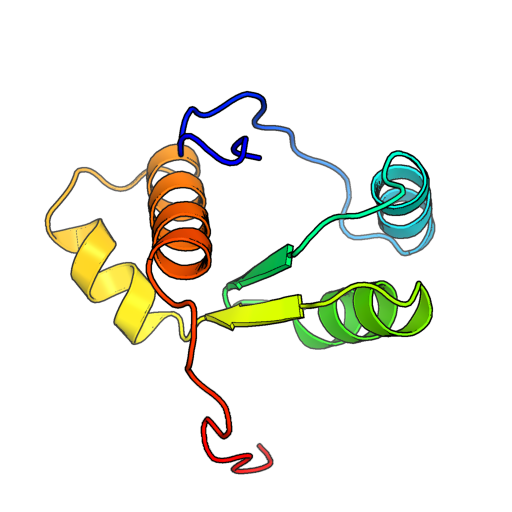---------

pLDDT: mean 72.26, std 18.29, range [29.19, 92.5]

Foldseek 3Di:
DADLVLHDDDDDDDDPDLVRLVVVLVVDDADEEEDEPDDPVVVSVVSCVVSVYHYYYDYVVVLCVVCVVDDDDPVSSVSSRSVVVSPPPDDDDPDPPPD

Radius of gyration: 13.57 Å; chains: 1; bounding box: 31×33×26 Å

Sequence (99 aa):
MKNDSGKVISNSRFPSTRDALNGFLSEFKDAKFVLESTGIWEFIYEGIEQMGFEVVLAHPLKVRAIAEARVKTDKVDAETLAHHLLDAPEQGEVSLSRI